Protein AF-A0A1L8SYC6-F1 (afdb_monomer_lite)

Secondary structure (DSSP, 8-state):
----S--HHHHHHS-HHHHHHHHHHHHHHH--HHHHHHHHHHHHHHHHTT-GGGTTTTHHHHHHHHHTS---HHHHHHGGGGGGGS-HHHHHHHHHHH-HHHHHHHHHHHHHHHHHHHHHHTTS---

Structure (mmCIF, N/CA/C/O backbone):
data_AF-A0A1L8SYC6-F1
#
_entry.id   AF-A0A1L8SYC6-F1
#
loop_
_atom_site.group_PDB
_atom_site.id
_atom_site.type_symbol
_atom_site.label_atom_id
_atom_site.label_alt_id
_atom_site.label_comp_id
_atom_site.label_asym_id
_atom_site.label_entity_id
_atom_site.label_seq_id
_atom_site.pdbx_PDB_ins_code
_atom_site.Cartn_x
_atom_site.Cartn_y
_atom_site.Cartn_z
_atom_site.occupancy
_atom_site.B_iso_or_equiv
_atom_site.auth_seq_id
_atom_site.auth_comp_id
_atom_site.auth_asym_id
_atom_site.auth_atom_id
_atom_site.pdbx_PDB_model_num
ATOM 1 N N . MET A 1 1 ? 26.605 -1.243 2.935 1.00 39.47 1 MET A N 1
ATOM 2 C CA . MET A 1 1 ? 25.380 -0.535 2.496 1.00 39.47 1 MET A CA 1
ATOM 3 C C . MET A 1 1 ? 24.389 -1.558 1.956 1.00 39.47 1 MET A C 1
ATOM 5 O O . MET A 1 1 ? 24.794 -2.355 1.119 1.00 39.47 1 MET A O 1
ATOM 9 N N . LYS A 1 2 ? 23.130 -1.595 2.425 1.00 52.25 2 LYS A N 1
ATOM 10 C CA . LYS A 1 2 ? 22.100 -2.431 1.779 1.00 52.25 2 LYS A CA 1
ATOM 11 C C . LYS A 1 2 ? 21.876 -1.876 0.370 1.00 52.25 2 LYS A C 1
ATOM 13 O O . LYS A 1 2 ? 21.500 -0.716 0.231 1.00 52.25 2 LYS A O 1
ATOM 18 N N . LYS A 1 3 ? 22.183 -2.669 -0.657 1.00 61.41 3 LYS A N 1
ATOM 19 C CA . LYS A 1 3 ? 22.023 -2.275 -2.061 1.00 61.41 3 LYS A CA 1
ATOM 20 C C . LYS A 1 3 ? 20.535 -2.014 -2.298 1.00 61.41 3 LYS A C 1
ATOM 22 O O . LYS A 1 3 ? 19.736 -2.936 -2.153 1.00 61.41 3 LYS A O 1
ATOM 27 N N . GLN A 1 4 ? 20.157 -0.765 -2.576 1.00 67.31 4 GLN A N 1
ATOM 28 C CA . GLN A 1 4 ? 18.764 -0.470 -2.895 1.00 67.31 4 GLN A CA 1
ATOM 29 C C . GLN A 1 4 ? 18.397 -1.181 -4.208 1.00 67.31 4 GLN A C 1
ATOM 31 O O . GLN A 1 4 ? 19.174 -1.109 -5.163 1.00 67.31 4 GLN A O 1
ATOM 36 N N . PRO A 1 5 ? 17.264 -1.901 -4.259 1.00 76.31 5 PRO A N 1
ATOM 37 C CA . PRO A 1 5 ? 16.897 -2.742 -5.401 1.00 76.31 5 PRO A CA 1
ATOM 38 C C . PRO A 1 5 ? 16.582 -1.940 -6.672 1.00 76.31 5 PRO A C 1
ATOM 40 O O . PRO A 1 5 ? 16.662 -2.499 -7.765 1.00 76.31 5 PRO A O 1
ATOM 43 N N . PHE A 1 6 ? 16.271 -0.646 -6.544 1.00 85.69 6 PHE A N 1
ATOM 44 C CA . PHE A 1 6 ? 16.041 0.258 -7.667 1.00 85.69 6 PHE A CA 1
ATOM 45 C C . PHE A 1 6 ? 16.792 1.573 -7.491 1.00 85.69 6 PHE A C 1
ATOM 47 O O . PHE A 1 6 ? 16.872 2.112 -6.387 1.00 85.69 6 PHE A O 1
ATOM 54 N N . THR A 1 7 ? 17.281 2.127 -8.598 1.00 89.19 7 THR A N 1
ATOM 55 C CA . THR A 1 7 ? 17.667 3.541 -8.678 1.00 89.19 7 THR A CA 1
ATOM 56 C C . THR A 1 7 ? 16.455 4.409 -9.029 1.00 89.19 7 THR A C 1
ATOM 58 O O . THR A 1 7 ? 15.477 3.925 -9.601 1.00 89.19 7 THR A O 1
ATOM 61 N N . HIS A 1 8 ? 16.525 5.718 -8.759 1.00 85.75 8 HIS A N 1
ATOM 62 C CA . HIS A 1 8 ? 15.479 6.666 -9.171 1.00 85.75 8 HIS A CA 1
ATOM 63 C C . HIS A 1 8 ? 15.205 6.600 -10.684 1.00 85.75 8 HIS A C 1
ATOM 65 O O . HIS A 1 8 ? 14.055 6.533 -11.102 1.00 85.75 8 HIS A O 1
ATOM 71 N N . GLN A 1 9 ? 16.254 6.512 -11.509 1.00 85.62 9 GLN A N 1
ATOM 72 C CA . GLN A 1 9 ? 16.115 6.362 -12.962 1.00 85.62 9 GLN A CA 1
ATOM 73 C C . GLN A 1 9 ? 15.361 5.085 -13.347 1.00 85.62 9 GLN A C 1
ATOM 75 O O . GLN A 1 9 ? 14.550 5.103 -14.266 1.00 85.62 9 GLN A O 1
ATOM 80 N N . GLN A 1 10 ? 15.579 3.977 -12.634 1.00 89.44 10 GLN A N 1
ATOM 81 C CA . GLN A 1 10 ? 14.850 2.737 -12.893 1.00 89.44 10 GLN A CA 1
ATOM 82 C C . GLN A 1 10 ? 13.371 2.855 -12.514 1.00 89.44 10 GLN A C 1
ATOM 84 O O . GLN A 1 10 ? 12.526 2.359 -13.254 1.00 89.44 10 GLN A O 1
ATOM 89 N N . LEU A 1 11 ? 13.049 3.537 -11.411 1.00 88.94 11 LEU A N 1
ATOM 90 C CA . LEU A 1 11 ? 11.661 3.736 -10.978 1.00 88.94 11 LEU A CA 1
ATOM 91 C C . LEU A 1 11 ? 10.847 4.592 -11.956 1.00 88.94 11 LEU A C 1
ATOM 93 O O . LEU A 1 11 ? 9.658 4.333 -12.116 1.00 88.94 11 LEU A O 1
ATOM 97 N N . PHE A 1 12 ? 11.470 5.564 -12.629 1.00 87.38 12 PHE A N 1
ATOM 98 C CA . PHE A 1 12 ? 10.800 6.459 -13.586 1.00 87.38 12 PHE A CA 1
ATOM 99 C C . PHE A 1 12 ? 10.976 6.069 -15.061 1.00 87.38 12 PHE A C 1
ATOM 101 O O . PHE A 1 12 ? 10.189 6.496 -15.895 1.00 87.38 12 PHE A O 1
ATOM 108 N N . GLY A 1 13 ? 11.970 5.244 -15.394 1.00 84.62 13 GLY A N 1
ATOM 109 C CA . GLY A 1 13 ? 12.269 4.871 -16.781 1.00 84.62 13 GLY A CA 1
ATOM 110 C C . GLY A 1 13 ? 11.787 3.483 -17.200 1.00 84.62 13 GLY A C 1
ATOM 111 O O . GLY A 1 13 ? 11.595 3.232 -18.386 1.00 84.62 13 GLY A O 1
ATOM 112 N N . LEU A 1 14 ? 11.598 2.547 -16.263 1.00 92.25 14 LEU A N 1
ATOM 113 C CA . LEU A 1 14 ? 11.162 1.193 -16.613 1.00 92.25 14 LEU A CA 1
ATOM 114 C C . LEU A 1 14 ? 9.654 1.135 -16.902 1.00 92.25 14 LEU A C 1
ATOM 116 O O . LEU A 1 14 ? 8.864 1.887 -16.327 1.00 92.25 14 LEU A O 1
ATOM 120 N N . LYS A 1 15 ? 9.277 0.188 -17.772 1.00 89.31 15 LYS A N 1
ATOM 121 C CA . LYS A 1 15 ? 7.882 -0.149 -18.100 1.00 89.31 15 LYS A CA 1
ATOM 122 C C . LYS A 1 15 ? 7.163 -0.782 -16.906 1.00 89.31 15 LYS A C 1
ATOM 124 O O . LYS A 1 15 ? 7.800 -1.503 -16.127 1.00 89.31 15 LYS A O 1
ATOM 129 N N . LYS A 1 16 ? 5.836 -0.603 -16.835 1.00 89.31 16 LYS A N 1
ATOM 130 C CA . LYS A 1 16 ? 4.956 -1.150 -15.786 1.00 89.31 16 LYS A CA 1
ATOM 131 C C . LYS A 1 16 ? 5.226 -2.625 -15.499 1.00 89.31 16 LYS A C 1
ATOM 133 O O . LYS A 1 16 ? 5.668 -2.947 -14.402 1.00 89.31 16 LYS A O 1
ATOM 138 N N . ALA A 1 17 ? 5.088 -3.500 -16.497 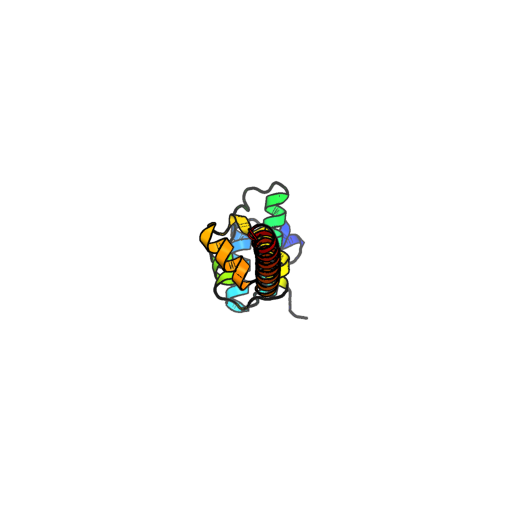1.00 88.69 17 ALA A N 1
ATOM 139 C CA . ALA A 1 17 ? 5.242 -4.950 -16.317 1.00 88.69 17 ALA A CA 1
ATOM 140 C C . ALA A 1 17 ? 6.593 -5.354 -15.688 1.00 88.69 17 ALA A C 1
ATOM 142 O O . ALA A 1 17 ? 6.677 -6.263 -14.859 1.00 88.69 17 ALA A O 1
ATOM 143 N N . THR A 1 18 ? 7.671 -4.649 -16.045 1.00 92.12 18 THR A N 1
ATOM 144 C CA . THR A 1 18 ? 9.006 -4.892 -15.485 1.00 92.12 18 THR A CA 1
ATOM 145 C C . THR A 1 18 ? 9.100 -4.427 -14.034 1.00 92.12 18 THR A C 1
ATOM 147 O O . THR A 1 18 ? 9.697 -5.123 -13.209 1.00 92.12 18 THR A O 1
ATOM 150 N N . LEU A 1 19 ? 8.531 -3.261 -13.716 1.00 93.69 19 LEU A N 1
ATOM 151 C CA . LEU A 1 19 ? 8.499 -2.727 -12.355 1.00 93.69 19 LEU A CA 1
ATOM 152 C C . LEU A 1 19 ? 7.665 -3.614 -11.438 1.00 93.69 19 LEU A C 1
ATOM 154 O O . LEU A 1 19 ? 8.156 -3.997 -10.379 1.00 93.69 19 LEU A O 1
ATOM 158 N N . GLU A 1 20 ? 6.473 -4.025 -11.873 1.00 93.00 20 GLU A N 1
ATOM 159 C CA . GLU A 1 20 ? 5.593 -4.904 -11.102 1.00 93.00 20 GLU A CA 1
ATOM 160 C C . GLU A 1 20 ? 6.296 -6.212 -10.727 1.00 93.00 20 GLU A C 1
ATOM 162 O O . GLU A 1 20 ? 6.415 -6.548 -9.547 1.00 93.00 20 GLU A O 1
ATOM 167 N N . LYS A 1 21 ? 6.876 -6.899 -11.721 1.00 94.25 21 LYS A N 1
ATOM 168 C CA . LYS A 1 21 ? 7.604 -8.156 -11.508 1.00 94.25 21 LYS A CA 1
ATOM 169 C C . LYS A 1 21 ? 8.778 -7.995 -10.540 1.00 94.25 21 LYS A C 1
ATOM 171 O O . LYS A 1 21 ? 9.000 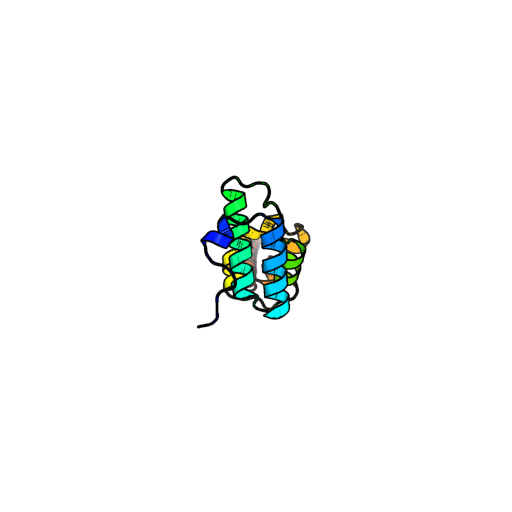-8.850 -9.681 1.00 94.25 21 LYS A O 1
ATOM 176 N N . ARG A 1 22 ? 9.562 -6.922 -10.681 1.00 94.38 22 ARG A N 1
ATOM 177 C CA . ARG A 1 22 ? 10.765 -6.709 -9.861 1.00 94.38 22 ARG A CA 1
ATOM 178 C C . ARG A 1 22 ? 10.428 -6.280 -8.435 1.00 94.38 22 ARG A C 1
ATOM 180 O O . ARG A 1 22 ? 11.072 -6.768 -7.512 1.00 94.38 22 ARG A O 1
ATOM 187 N N . ILE A 1 23 ? 9.437 -5.405 -8.249 1.00 94.25 23 ILE A N 1
ATOM 188 C CA . ILE A 1 23 ? 8.996 -4.957 -6.920 1.00 94.25 23 ILE A CA 1
ATOM 189 C C . ILE A 1 23 ? 8.401 -6.142 -6.155 1.00 94.25 23 ILE A C 1
ATOM 191 O O . ILE A 1 23 ? 8.770 -6.362 -5.002 1.00 94.25 23 ILE A O 1
ATOM 195 N N . LEU A 1 24 ? 7.561 -6.952 -6.810 1.00 94.56 24 LEU A N 1
ATOM 196 C CA . LEU A 1 24 ? 6.989 -8.155 -6.208 1.00 94.56 24 LEU A CA 1
ATOM 197 C C . LEU A 1 24 ? 8.076 -9.160 -5.800 1.00 94.56 24 LEU A C 1
ATOM 199 O O . LEU A 1 24 ? 8.079 -9.646 -4.672 1.00 94.56 24 LEU A O 1
ATOM 203 N N . SER A 1 25 ? 9.040 -9.427 -6.686 1.00 94.44 25 SER A N 1
ATOM 204 C CA . SER A 1 25 ? 10.172 -10.315 -6.387 1.00 94.44 25 SER A CA 1
ATOM 205 C C . SER A 1 25 ? 11.003 -9.813 -5.201 1.00 94.44 25 SER A C 1
ATOM 207 O O . SER A 1 25 ? 11.292 -10.570 -4.274 1.00 94.44 25 SER A O 1
ATOM 209 N N . TYR A 1 26 ? 11.324 -8.516 -5.176 1.00 93.62 26 TYR A N 1
ATOM 210 C CA . TYR A 1 26 ? 12.036 -7.902 -4.056 1.00 93.62 26 TYR A CA 1
ATOM 211 C C . TYR A 1 26 ? 11.283 -8.076 -2.732 1.00 93.62 26 TYR A C 1
ATOM 213 O O . TYR A 1 26 ? 11.893 -8.446 -1.726 1.00 93.62 26 TYR A O 1
ATOM 221 N N . TYR A 1 27 ? 9.972 -7.831 -2.720 1.00 94.00 27 TYR A N 1
ATOM 222 C CA . TYR A 1 27 ? 9.167 -7.975 -1.512 1.00 94.00 27 TYR A CA 1
ATOM 223 C C . TYR A 1 27 ? 9.120 -9.424 -1.027 1.00 94.00 27 TYR A C 1
ATOM 225 O O . TYR A 1 27 ? 9.337 -9.669 0.157 1.00 94.00 27 TYR A O 1
ATOM 233 N N . ASN A 1 28 ? 8.913 -10.381 -1.933 1.00 92.81 28 ASN A N 1
ATOM 234 C CA . ASN A 1 28 ? 8.859 -11.801 -1.586 1.00 92.81 28 ASN A CA 1
ATOM 235 C C . ASN A 1 28 ? 10.172 -12.298 -0.967 1.00 92.81 28 ASN A C 1
ATOM 237 O O . ASN A 1 28 ? 10.151 -13.126 -0.063 1.00 92.81 28 ASN A O 1
ATOM 241 N N . LEU A 1 29 ? 11.310 -11.772 -1.427 1.00 91.81 29 LEU A N 1
ATOM 242 C CA . LEU A 1 29 ? 12.627 -12.141 -0.905 1.00 91.81 29 LEU A CA 1
ATOM 243 C C . LEU A 1 29 ? 12.972 -11.433 0.410 1.00 91.81 29 LEU A C 1
ATOM 245 O O . LEU A 1 29 ? 13.594 -12.024 1.287 1.00 91.81 29 LEU A O 1
ATOM 249 N N . SER A 1 30 ? 12.627 -10.152 0.535 1.00 91.62 30 SER A N 1
ATOM 250 C CA . SER A 1 30 ? 13.081 -9.316 1.655 1.00 91.62 30 SER A CA 1
ATOM 251 C C . SER A 1 30 ? 12.079 -9.210 2.802 1.00 91.62 30 SER A C 1
ATOM 253 O O . SER A 1 30 ? 12.468 -8.921 3.933 1.00 91.62 30 SER A O 1
ATOM 255 N N . GLY A 1 31 ? 10.785 -9.361 2.517 1.00 90.19 31 GLY A N 1
ATOM 256 C CA . GLY A 1 31 ? 9.699 -9.027 3.432 1.00 90.19 31 GLY A CA 1
ATOM 257 C C . GLY A 1 31 ? 9.619 -7.538 3.797 1.00 90.19 31 GLY A C 1
ATOM 258 O O . GLY A 1 31 ? 8.860 -7.191 4.709 1.00 90.19 31 GLY A O 1
ATOM 259 N N . ASP A 1 32 ? 10.375 -6.659 3.128 1.00 91.50 32 ASP A N 1
ATOM 260 C CA . ASP A 1 32 ? 10.502 -5.241 3.473 1.00 91.50 32 ASP A CA 1
ATOM 261 C C . ASP A 1 32 ? 9.276 -4.442 3.012 1.00 91.50 32 ASP A C 1
ATOM 263 O O . ASP A 1 32 ? 9.198 -3.923 1.895 1.00 91.50 32 ASP A O 1
ATOM 267 N N . SER A 1 33 ? 8.283 -4.346 3.895 1.00 90.75 33 SER A N 1
ATOM 268 C CA . SER A 1 33 ? 7.068 -3.570 3.646 1.00 90.75 33 SER A CA 1
ATOM 269 C C . SER A 1 33 ? 7.331 -2.075 3.482 1.00 90.75 33 SER A C 1
ATOM 271 O O . SER A 1 33 ? 6.591 -1.416 2.760 1.00 90.75 33 SER A O 1
ATOM 273 N N . GLU A 1 34 ? 8.326 -1.511 4.166 1.00 90.25 34 GLU A N 1
ATOM 274 C CA . GLU A 1 34 ? 8.512 -0.060 4.202 1.00 90.25 34 GLU A CA 1
ATOM 275 C C . GLU A 1 34 ? 9.047 0.458 2.871 1.00 90.25 34 GLU A C 1
ATOM 277 O O . GLU A 1 34 ? 8.450 1.358 2.275 1.00 90.25 34 GLU A O 1
ATOM 282 N N . THR A 1 35 ? 10.115 -0.159 2.372 1.00 91.06 35 THR A N 1
ATOM 283 C CA . THR A 1 35 ? 10.683 0.183 1.069 1.00 91.06 35 THR A CA 1
ATOM 284 C C . THR A 1 35 ? 9.717 -0.160 -0.068 1.00 91.06 35 THR A C 1
ATOM 286 O O . THR A 1 35 ? 9.555 0.627 -0.998 1.00 91.06 35 THR A O 1
ATOM 289 N N . THR A 1 36 ? 8.981 -1.269 0.040 1.00 93.69 36 THR A N 1
ATOM 290 C CA . THR A 1 36 ? 7.979 -1.653 -0.968 1.00 93.69 36 THR A CA 1
ATOM 291 C C . THR A 1 36 ? 6.857 -0.616 -1.096 1.00 93.69 36 THR A C 1
ATOM 293 O O . THR A 1 36 ? 6.503 -0.236 -2.211 1.00 93.69 36 THR A O 1
ATOM 296 N N . ILE A 1 37 ? 6.337 -0.083 0.018 1.00 92.62 37 ILE A N 1
ATOM 297 C CA . ILE A 1 37 ? 5.314 0.981 -0.012 1.00 92.62 37 ILE A CA 1
ATOM 298 C C . ILE A 1 37 ? 5.847 2.250 -0.684 1.00 92.62 37 ILE A C 1
ATOM 300 O O . ILE A 1 37 ? 5.108 2.910 -1.413 1.00 92.62 37 ILE A O 1
ATOM 304 N N . GLN A 1 38 ? 7.115 2.599 -0.457 1.00 92.50 38 GLN A N 1
ATOM 305 C CA . GLN A 1 38 ? 7.723 3.764 -1.102 1.00 92.50 38 GLN A CA 1
ATOM 306 C C . GLN A 1 38 ? 7.772 3.594 -2.625 1.00 92.50 38 GLN A C 1
ATOM 308 O O . GLN A 1 38 ? 7.428 4.532 -3.339 1.00 92.50 38 GLN A O 1
ATOM 313 N N . TYR A 1 39 ? 8.100 2.399 -3.127 1.00 93.50 39 TYR A N 1
ATOM 314 C CA . TYR A 1 39 ? 8.058 2.123 -4.567 1.00 93.50 39 TYR A CA 1
ATOM 315 C C . TYR A 1 39 ? 6.646 2.192 -5.139 1.00 93.50 39 TYR A C 1
ATOM 317 O O . TYR A 1 39 ? 6.449 2.819 -6.176 1.00 93.50 39 TYR A O 1
ATOM 325 N N . LEU A 1 40 ? 5.655 1.627 -4.445 1.00 92.94 40 LEU A N 1
ATOM 326 C CA . LEU A 1 40 ? 4.250 1.718 -4.858 1.00 92.94 40 LEU A CA 1
ATOM 327 C C . LEU A 1 40 ? 3.773 3.176 -4.932 1.00 92.94 40 LEU A C 1
ATOM 329 O O . LEU A 1 40 ? 3.127 3.566 -5.900 1.00 92.94 40 LEU A O 1
ATOM 333 N N . MET A 1 41 ? 4.157 4.003 -3.956 1.00 91.56 41 MET A N 1
ATOM 334 C CA . MET A 1 41 ? 3.887 5.443 -3.976 1.00 91.56 41 MET A CA 1
ATOM 335 C C . MET A 1 41 ? 4.526 6.131 -5.186 1.00 91.56 41 MET A C 1
ATOM 337 O O . MET A 1 41 ? 3.895 6.972 -5.816 1.00 91.56 41 MET A O 1
ATOM 341 N N . THR A 1 42 ? 5.760 5.771 -5.548 1.00 91.88 42 THR A N 1
ATOM 342 C CA . THR A 1 42 ? 6.406 6.315 -6.751 1.00 91.88 42 THR A CA 1
ATOM 343 C C . THR A 1 42 ? 5.618 5.988 -8.017 1.00 91.88 42 THR A C 1
ATOM 345 O O . THR A 1 42 ? 5.458 6.865 -8.863 1.00 91.88 42 THR A O 1
ATOM 348 N N . LEU A 1 43 ? 5.082 4.770 -8.144 1.00 90.69 43 LEU A N 1
ATOM 349 C CA . LEU A 1 43 ? 4.249 4.413 -9.296 1.00 90.69 43 LEU A CA 1
ATOM 350 C C . LEU A 1 43 ? 2.937 5.210 -9.331 1.00 90.69 43 LEU A C 1
ATOM 352 O O . LEU A 1 43 ? 2.516 5.636 -10.401 1.00 90.69 43 LEU A O 1
ATOM 356 N N . LEU A 1 44 ? 2.329 5.482 -8.172 1.00 85.56 44 LEU A N 1
ATOM 357 C CA . LEU A 1 44 ? 1.143 6.341 -8.099 1.00 85.56 44 LEU A CA 1
ATOM 358 C C . LEU A 1 44 ? 1.430 7.781 -8.507 1.00 85.56 44 LEU A C 1
ATOM 360 O O . LEU A 1 44 ? 0.643 8.381 -9.231 1.00 85.56 44 LEU A O 1
ATOM 364 N N . ILE A 1 45 ? 2.568 8.325 -8.076 1.00 87.81 45 ILE A N 1
ATOM 365 C CA . ILE A 1 45 ? 3.008 9.654 -8.504 1.00 87.81 45 ILE A CA 1
ATOM 366 C C . ILE A 1 45 ? 3.194 9.674 -10.026 1.00 87.81 45 ILE A C 1
ATOM 368 O O . ILE A 1 45 ? 2.786 10.635 -10.665 1.00 87.81 45 ILE A O 1
ATOM 372 N N . ARG A 1 46 ? 3.735 8.605 -10.628 1.00 86.25 46 ARG A N 1
ATOM 373 C CA . ARG A 1 46 ? 3.828 8.490 -12.093 1.00 86.25 46 ARG A CA 1
ATOM 374 C C . ARG A 1 46 ? 2.455 8.504 -12.766 1.00 86.25 46 ARG A C 1
ATOM 376 O O . ARG A 1 46 ? 2.281 9.292 -13.688 1.00 86.25 46 ARG A O 1
ATOM 383 N N . LYS A 1 47 ? 1.479 7.733 -12.262 1.00 83.44 47 LYS A N 1
ATOM 384 C CA . LYS A 1 47 ? 0.079 7.797 -12.735 1.00 83.44 47 LYS A CA 1
ATOM 385 C C . LYS A 1 47 ? -0.432 9.240 -12.709 1.00 83.44 47 LYS A C 1
ATOM 387 O O . LYS A 1 47 ? -0.885 9.761 -13.718 1.00 83.44 47 LYS A O 1
ATOM 392 N N . GLN A 1 48 ? -0.293 9.916 -11.568 1.00 78.75 48 GLN A N 1
ATOM 393 C CA . GLN A 1 48 ? -0.766 11.294 -11.382 1.00 78.75 48 GLN A CA 1
ATOM 394 C C . GLN A 1 48 ? -0.071 12.323 -12.288 1.00 78.75 48 GLN A C 1
ATOM 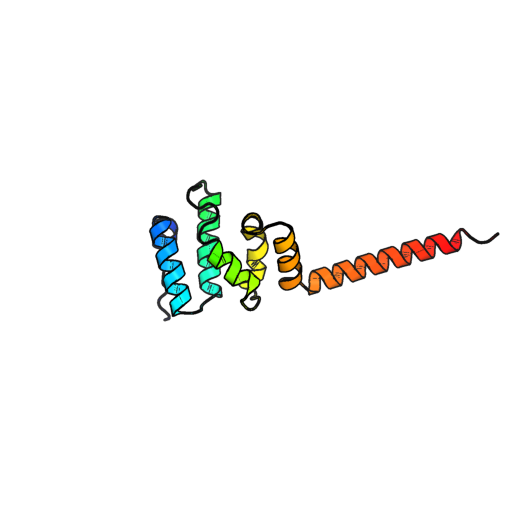396 O O . GLN A 1 48 ? -0.629 13.391 -12.522 1.00 78.75 48 GLN A O 1
ATOM 401 N N . LEU A 1 49 ? 1.121 12.016 -12.806 1.00 82.62 49 LEU A N 1
ATOM 402 C CA . LEU A 1 49 ? 1.847 12.847 -13.770 1.00 82.62 49 LEU A CA 1
ATOM 403 C C . LEU A 1 49 ? 1.418 12.605 -15.234 1.00 82.62 49 LEU A C 1
ATOM 405 O O . LEU A 1 49 ? 2.048 13.153 -16.135 1.00 82.62 49 LEU A O 1
ATOM 409 N N . GLY A 1 50 ? 0.350 11.833 -15.473 1.00 72.81 50 GLY A N 1
ATOM 410 C CA . GLY A 1 50 ? -0.223 11.583 -16.803 1.00 72.81 50 GLY A CA 1
ATOM 411 C C . GLY A 1 50 ? 0.143 10.227 -17.413 1.00 72.81 50 GLY A C 1
ATOM 412 O O . GLY A 1 50 ? -0.039 10.028 -18.610 1.00 72.81 50 GLY A O 1
ATOM 413 N N . ASP A 1 51 ? 0.678 9.302 -16.612 1.00 67.31 51 ASP A N 1
ATOM 414 C CA . ASP A 1 51 ? 1.043 7.944 -17.034 1.00 67.31 51 ASP A CA 1
ATOM 415 C C . ASP A 1 51 ? -0.085 6.963 -16.648 1.00 67.31 51 ASP A C 1
ATOM 417 O O . ASP A 1 51 ? 0.065 6.133 -15.746 1.00 67.31 51 ASP A O 1
ATOM 421 N N . ASP A 1 52 ? -1.256 7.099 -17.285 1.00 70.94 52 ASP A N 1
ATOM 422 C CA . ASP A 1 52 ? -2.483 6.339 -16.959 1.00 70.94 52 ASP A CA 1
ATOM 423 C C . ASP A 1 52 ? -2.296 4.811 -17.042 1.00 70.94 52 ASP A C 1
ATOM 425 O O . ASP A 1 52 ? -3.020 4.052 -16.394 1.00 70.94 52 ASP A O 1
ATOM 429 N N . GLU A 1 53 ? -1.259 4.339 -17.750 1.00 75.69 53 GLU A N 1
ATOM 430 C CA . GLU A 1 53 ? -0.843 2.930 -17.762 1.00 75.69 53 GLU A CA 1
ATOM 431 C C . GLU A 1 53 ? -0.615 2.392 -16.334 1.00 75.69 53 GLU A 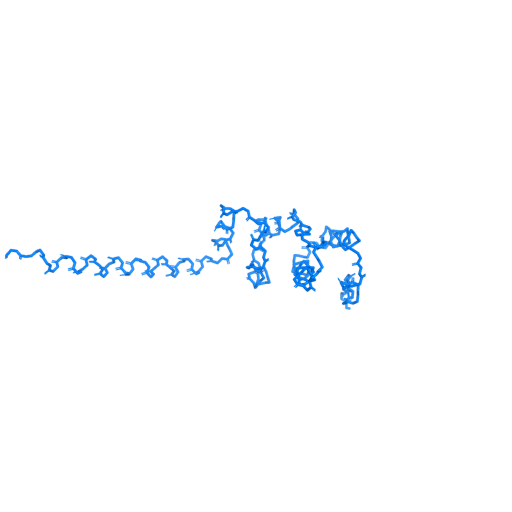C 1
ATOM 433 O O . GLU A 1 53 ? -0.819 1.204 -16.071 1.00 75.69 53 GLU A O 1
ATOM 438 N N . PHE A 1 54 ? -0.257 3.253 -15.377 1.00 72.00 54 PHE A N 1
ATOM 439 C CA . PHE A 1 54 ? 0.035 2.910 -13.984 1.00 72.00 54 PHE A CA 1
ATOM 440 C C . PHE A 1 54 ? -1.187 2.949 -13.060 1.00 72.00 54 PHE A C 1
ATOM 442 O O . PHE A 1 54 ? -1.046 2.902 -11.837 1.00 72.00 54 PHE A O 1
ATOM 449 N N . GLU A 1 55 ? -2.400 2.980 -13.604 1.00 78.06 55 GLU A N 1
ATOM 450 C CA . GLU A 1 55 ? -3.600 2.807 -12.796 1.00 78.06 55 GLU A CA 1
ATOM 451 C C . GLU A 1 55 ? -3.632 1.439 -12.090 1.00 78.06 55 GLU A C 1
ATOM 453 O O . GLU A 1 55 ? -3.360 0.394 -12.691 1.00 78.06 55 GLU A O 1
ATOM 458 N N . LEU A 1 56 ? -3.934 1.474 -10.784 1.00 81.44 56 LEU A N 1
ATOM 459 C CA . LEU A 1 56 ? -4.140 0.315 -9.904 1.00 81.44 56 LEU A CA 1
ATOM 460 C C . LEU A 1 56 ? -3.033 -0.758 -9.963 1.00 81.44 56 LEU A C 1
ATOM 462 O O . LEU A 1 56 ? -3.268 -1.935 -9.684 1.00 81.44 56 LEU A O 1
ATOM 466 N N . VAL A 1 57 ? -1.801 -0.347 -10.272 1.00 85.62 57 VAL A N 1
ATOM 467 C CA . VAL A 1 57 ? -0.609 -1.211 -10.274 1.00 85.62 57 VAL A CA 1
ATOM 468 C C . VAL A 1 57 ? -0.450 -1.964 -8.961 1.00 85.62 57 VAL A C 1
ATOM 470 O O . VAL A 1 57 ? -0.587 -1.380 -7.882 1.00 85.62 57 VAL A O 1
ATOM 473 N N . LEU A 1 58 ? -0.102 -3.250 -9.070 1.00 88.12 58 LEU A N 1
ATOM 474 C CA . LEU A 1 58 ? 0.155 -4.139 -7.929 1.00 88.12 58 LEU A CA 1
ATOM 475 C C . LEU A 1 58 ? -0.985 -4.174 -6.891 1.00 88.12 58 LEU A C 1
ATOM 477 O O . LEU A 1 58 ? -0.730 -4.224 -5.684 1.00 88.12 58 LEU A O 1
ATOM 481 N N . SER A 1 59 ? -2.241 -4.167 -7.350 1.00 91.50 59 SER A N 1
ATOM 482 C CA . SER A 1 59 ? -3.421 -4.107 -6.477 1.00 91.50 59 SER A CA 1
ATOM 483 C C . SER A 1 59 ? -3.424 -5.168 -5.370 1.00 91.50 59 SER A C 1
ATOM 485 O O . SER A 1 59 ? -3.589 -4.825 -4.199 1.00 91.50 59 SER A O 1
ATOM 487 N N . ASP A 1 60 ? -3.150 -6.436 -5.683 1.00 91.00 60 ASP A N 1
ATOM 488 C CA . ASP A 1 60 ? -3.153 -7.514 -4.680 1.00 91.00 60 ASP A CA 1
ATOM 489 C C . ASP A 1 60 ? -2.097 -7.304 -3.586 1.00 91.00 60 ASP A C 1
ATOM 491 O O . ASP A 1 60 ? -2.347 -7.537 -2.400 1.00 91.00 60 ASP A O 1
ATOM 495 N N . LEU A 1 61 ? -0.924 -6.787 -3.963 1.00 91.44 61 LEU A N 1
ATOM 496 C CA . LEU A 1 61 ? 0.146 -6.476 -3.019 1.00 91.44 61 LEU A CA 1
ATOM 497 C C . LEU A 1 61 ? -0.241 -5.302 -2.114 1.00 91.44 61 LEU A C 1
ATOM 499 O O . LEU A 1 61 ? 0.009 -5.351 -0.908 1.00 91.44 61 LEU A O 1
ATOM 503 N N . VAL A 1 62 ? -0.884 -4.268 -2.666 1.00 93.44 62 VAL A N 1
ATOM 504 C CA . VAL A 1 62 ? -1.460 -3.170 -1.875 1.00 93.44 62 VAL A CA 1
ATOM 505 C C . VAL A 1 62 ? -2.474 -3.728 -0.871 1.00 93.44 62 VAL A C 1
ATOM 507 O O . VAL A 1 62 ? -2.384 -3.425 0.320 1.00 93.44 62 VAL A O 1
ATOM 510 N N . HIS A 1 63 ? -3.375 -4.615 -1.293 1.00 92.88 63 HIS A N 1
ATOM 511 C CA . HIS A 1 63 ? -4.349 -5.230 -0.390 1.00 92.88 63 HIS A CA 1
ATOM 512 C C . HIS A 1 63 ? -3.684 -6.014 0.743 1.00 92.88 63 HIS A C 1
ATOM 514 O O . HIS A 1 63 ? -4.013 -5.799 1.914 1.00 92.88 63 HIS A O 1
ATOM 520 N N . HIS A 1 64 ? -2.705 -6.856 0.422 1.00 91.94 64 HIS A N 1
ATOM 521 C CA . HIS A 1 64 ? -1.960 -7.636 1.408 1.00 91.94 64 HIS A CA 1
ATOM 522 C C . HIS A 1 64 ? -1.217 -6.741 2.421 1.00 91.94 64 HIS A C 1
ATOM 524 O O . HIS A 1 64 ? -1.315 -6.938 3.637 1.00 91.94 64 HIS A O 1
ATOM 530 N N . LEU A 1 65 ? -0.524 -5.698 1.945 1.00 92.31 65 LEU A N 1
ATOM 531 C CA . LEU A 1 65 ? 0.243 -4.776 2.792 1.00 92.31 65 LEU A CA 1
ATOM 532 C C . LEU A 1 65 ? -0.636 -4.019 3.795 1.00 92.31 65 LEU A C 1
ATOM 534 O O . LEU A 1 65 ? -0.222 -3.820 4.938 1.00 92.31 65 LEU A O 1
ATOM 538 N N . PHE A 1 66 ? -1.837 -3.604 3.393 1.00 90.12 66 PHE A N 1
ATOM 539 C CA . PHE A 1 66 ? -2.738 -2.850 4.267 1.00 90.12 66 PHE A CA 1
ATOM 540 C C . PHE A 1 66 ? -3.596 -3.753 5.173 1.00 90.12 66 PHE A C 1
ATOM 542 O O . PHE A 1 66 ? -3.888 -3.360 6.310 1.00 90.12 66 PHE A O 1
ATOM 549 N N . LYS A 1 67 ? -3.969 -4.963 4.725 1.00 88.00 67 LYS A N 1
ATOM 550 C CA . LYS A 1 67 ? -4.786 -5.909 5.510 1.00 88.00 67 LYS A CA 1
ATOM 551 C C . LYS A 1 67 ? -3.982 -6.715 6.518 1.00 88.00 67 LYS A C 1
ATOM 553 O O . LYS A 1 67 ? -4.346 -6.772 7.692 1.00 88.00 67 LYS A O 1
ATOM 558 N N . GLU A 1 68 ? -2.915 -7.359 6.065 1.00 85.94 68 GLU A N 1
ATOM 559 C CA . GLU A 1 68 ? -2.297 -8.460 6.807 1.00 85.94 68 GLU A CA 1
ATOM 560 C C . GLU A 1 68 ? -1.079 -8.000 7.601 1.00 85.94 68 GLU A C 1
ATOM 562 O O . GLU A 1 68 ? -0.852 -8.438 8.730 1.00 85.94 68 GLU A O 1
ATOM 567 N N . ARG A 1 69 ? -0.317 -7.042 7.068 1.00 89.00 69 ARG A N 1
ATOM 568 C CA . ARG A 1 69 ? 0.911 -6.575 7.716 1.00 89.00 69 ARG A CA 1
ATOM 569 C C . ARG A 1 69 ? 0.630 -5.601 8.866 1.00 89.00 69 ARG A C 1
ATOM 571 O O . ARG A 1 69 ? -0.440 -4.993 8.998 1.00 89.00 69 ARG A O 1
ATOM 578 N N . LYS A 1 70 ? 1.630 -5.460 9.745 1.00 88.06 70 LYS A N 1
ATOM 579 C CA . LYS A 1 70 ? 1.618 -4.495 10.853 1.00 88.06 70 LYS A CA 1
ATOM 580 C C . LYS A 1 70 ? 1.590 -3.073 10.298 1.00 88.06 70 LYS A C 1
ATOM 582 O O . LYS A 1 70 ? 2.386 -2.719 9.434 1.00 88.06 70 LYS A O 1
ATOM 587 N N . VAL A 1 71 ? 0.723 -2.237 10.860 1.00 87.31 71 VAL A N 1
ATOM 588 C CA . VAL A 1 71 ? 0.626 -0.825 10.485 1.00 87.31 71 VAL A CA 1
ATOM 589 C C . VAL A 1 71 ? 1.907 -0.083 10.885 1.00 87.31 71 VAL A C 1
ATOM 591 O O . VAL A 1 71 ? 2.190 0.089 12.072 1.00 87.31 71 VAL A O 1
ATOM 594 N N . THR A 1 72 ? 2.668 0.386 9.897 1.00 89.38 72 THR A N 1
ATOM 595 C CA . THR A 1 72 ? 3.889 1.187 10.088 1.00 89.38 72 THR A CA 1
ATOM 596 C C . THR A 1 72 ? 3.611 2.687 9.947 1.00 89.38 72 THR A C 1
ATOM 598 O O . THR A 1 72 ? 2.555 3.102 9.463 1.00 89.38 72 THR A O 1
ATOM 601 N N . LYS A 1 73 ? 4.565 3.537 10.362 1.00 87.56 73 LYS A N 1
ATOM 602 C CA . LYS A 1 73 ? 4.478 4.997 10.154 1.00 87.56 73 LYS A CA 1
ATOM 603 C C . LYS A 1 73 ? 4.355 5.342 8.665 1.00 87.56 73 LYS A C 1
ATOM 605 O O . LYS A 1 73 ? 3.541 6.187 8.305 1.00 87.56 73 LYS A O 1
ATOM 610 N N . THR A 1 74 ? 5.110 4.645 7.820 1.00 85.88 74 THR A N 1
ATOM 611 C CA . THR A 1 74 ? 5.125 4.827 6.363 1.00 85.88 74 THR A CA 1
ATOM 612 C C . THR A 1 74 ? 3.782 4.464 5.729 1.00 85.88 74 THR A C 1
ATOM 614 O O . THR A 1 74 ? 3.244 5.258 4.960 1.00 85.88 74 THR A O 1
ATOM 617 N N . LEU A 1 75 ? 3.158 3.356 6.148 1.00 88.12 75 LEU A N 1
ATOM 618 C CA . LEU A 1 75 ? 1.807 2.989 5.708 1.00 88.12 75 LEU A CA 1
ATOM 619 C C . LEU A 1 75 ? 0.770 4.067 6.082 1.00 88.12 75 LEU A C 1
ATOM 621 O O . LEU A 1 75 ? -0.036 4.465 5.249 1.00 88.12 75 LEU A O 1
ATOM 625 N N . LYS A 1 76 ? 0.826 4.606 7.312 1.00 88.69 76 LYS A N 1
ATOM 626 C CA . LYS A 1 76 ? -0.066 5.705 7.737 1.00 88.69 76 LYS A CA 1
ATOM 627 C C . LYS A 1 76 ? 0.159 6.981 6.930 1.00 88.69 76 LYS A C 1
ATOM 629 O O . LYS A 1 76 ? -0.809 7.628 6.546 1.00 88.69 76 LYS A O 1
ATOM 634 N N . LYS A 1 77 ? 1.420 7.351 6.685 1.00 87.38 77 LYS A N 1
ATOM 635 C CA . LYS A 1 77 ? 1.788 8.557 5.926 1.00 87.38 77 LYS A CA 1
ATOM 636 C C . LYS A 1 77 ? 1.178 8.543 4.524 1.00 87.38 77 LYS A C 1
ATOM 638 O O . LYS A 1 77 ? 0.707 9.571 4.054 1.00 87.38 77 LYS A O 1
ATOM 643 N N . PHE A 1 78 ? 1.176 7.376 3.891 1.00 87.12 78 PHE A N 1
ATOM 644 C CA . PHE A 1 78 ? 0.756 7.206 2.506 1.00 87.12 78 PHE A CA 1
ATOM 645 C C . PHE A 1 78 ? -0.670 6.683 2.327 1.00 87.12 78 PHE A C 1
ATOM 647 O O . PHE A 1 78 ? -1.137 6.582 1.199 1.00 87.12 78 PHE A O 1
ATOM 654 N N . PHE A 1 79 ? -1.374 6.395 3.420 1.00 88.75 79 PHE A N 1
ATOM 655 C CA . PHE A 1 79 ? -2.678 5.737 3.415 1.00 88.75 79 PHE A CA 1
ATOM 656 C C . PHE A 1 79 ? -3.663 6.325 2.398 1.00 88.75 79 PHE A C 1
ATOM 658 O O . PHE A 1 79 ? -4.155 5.601 1.542 1.00 88.75 79 PHE A O 1
ATOM 665 N N . PHE A 1 80 ? -3.902 7.639 2.451 1.00 88.06 80 PHE A N 1
ATOM 666 C CA . PHE A 1 80 ? -4.945 8.307 1.663 1.00 88.06 80 PHE A CA 1
ATOM 667 C C . PHE A 1 80 ? -4.732 8.256 0.143 1.00 88.06 80 PHE A C 1
ATOM 669 O O . PHE A 1 80 ? -5.705 8.362 -0.593 1.00 88.06 80 PHE A O 1
ATOM 676 N N . TYR A 1 81 ? -3.504 8.029 -0.329 1.00 88.56 81 TYR A N 1
ATOM 677 C CA . TYR A 1 81 ? -3.209 7.921 -1.762 1.00 88.56 81 TYR A CA 1
ATOM 678 C C . TYR A 1 81 ? -3.695 6.603 -2.378 1.00 88.56 81 TYR A C 1
ATOM 680 O O . TYR A 1 81 ? -3.853 6.517 -3.589 1.00 88.56 81 TYR A O 1
ATOM 688 N N . PHE A 1 82 ? -3.959 5.583 -1.556 1.00 90.88 82 PHE A N 1
ATOM 689 C CA . PHE A 1 82 ? -4.421 4.271 -2.013 1.00 90.88 82 PHE A CA 1
ATOM 690 C C . PHE A 1 82 ? -5.947 4.112 -1.933 1.00 90.88 82 PHE A C 1
ATOM 692 O O . PHE A 1 82 ? -6.439 2.993 -2.008 1.00 90.88 82 PHE A O 1
ATOM 699 N N . GLN A 1 83 ? -6.720 5.193 -1.773 1.00 90.12 83 GLN A N 1
ATOM 700 C CA . GLN A 1 83 ? -8.177 5.104 -1.601 1.00 90.12 83 GLN A CA 1
ATOM 701 C C . GLN A 1 83 ? -8.876 4.336 -2.730 1.00 90.12 83 GLN A C 1
ATOM 703 O O . GLN A 1 83 ? -9.753 3.521 -2.454 1.00 90.12 83 GLN A O 1
ATOM 708 N N . GLU A 1 84 ? -8.465 4.567 -3.975 1.00 90.25 84 GLU A N 1
ATOM 709 C CA . GLU A 1 84 ? -9.047 3.932 -5.166 1.00 90.25 84 GLU A CA 1
ATOM 710 C C . GLU A 1 84 ? -8.799 2.420 -5.233 1.00 90.25 84 GLU A C 1
ATOM 712 O O . GLU A 1 84 ? -9.532 1.714 -5.917 1.00 90.25 84 GLU A O 1
ATOM 717 N N . TYR A 1 85 ? -7.816 1.901 -4.490 1.00 92.31 85 TYR A N 1
ATOM 718 C CA . TYR A 1 85 ? -7.535 0.466 -4.452 1.00 92.31 85 TYR A CA 1
ATOM 719 C C . TYR A 1 85 ? -8.578 -0.314 -3.661 1.00 92.31 85 TYR A C 1
ATOM 721 O O . TYR A 1 85 ? -8.696 -1.517 -3.851 1.00 92.31 85 TYR A O 1
ATOM 729 N N . PHE A 1 86 ? -9.325 0.340 -2.769 1.00 92.94 86 PHE A N 1
ATOM 730 C CA . PHE A 1 86 ? -10.154 -0.350 -1.792 1.00 92.94 86 PHE A CA 1
ATOM 731 C C . PHE A 1 86 ? -11.644 -0.065 -1.993 1.00 92.94 86 PHE A C 1
ATOM 733 O O . PHE A 1 86 ? -1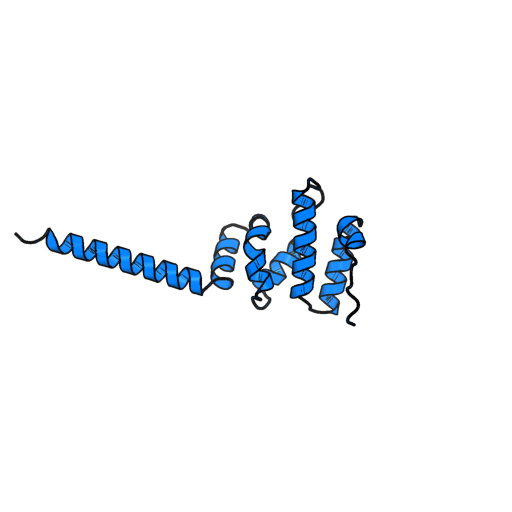2.054 1.097 -2.059 1.00 92.94 86 PHE A O 1
ATOM 740 N N . PRO A 1 87 ? -12.507 -1.096 -1.949 1.00 92.38 87 PRO A N 1
ATOM 741 C CA . PRO A 1 87 ? -13.950 -0.896 -1.871 1.00 92.38 87 PRO A CA 1
ATOM 742 C C . PRO A 1 87 ? -14.334 -0.067 -0.640 1.00 92.38 87 PRO A C 1
ATOM 744 O O . PRO A 1 87 ? -13.715 -0.1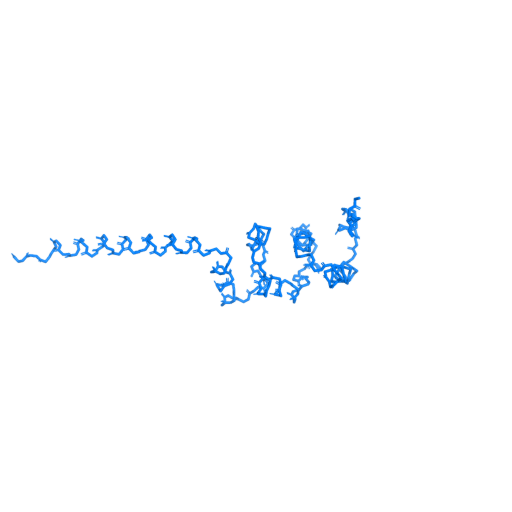80 0.420 1.00 92.38 87 PRO A O 1
ATOM 747 N N . SER A 1 88 ? -15.424 0.706 -0.705 1.00 88.25 88 SER A N 1
ATOM 748 C CA . SER A 1 88 ? -15.789 1.656 0.364 1.00 88.25 88 SER A CA 1
ATOM 749 C C . SER A 1 88 ? -15.950 1.017 1.752 1.00 88.25 88 SER A C 1
ATOM 751 O O . SER A 1 88 ? -15.655 1.648 2.769 1.00 88.25 88 SER A O 1
ATOM 753 N N . LYS A 1 89 ? -16.425 -0.235 1.820 1.00 89.06 89 LYS A N 1
ATOM 754 C CA . LYS A 1 89 ? -16.538 -0.992 3.080 1.00 89.06 89 LYS A CA 1
ATOM 755 C C . LYS A 1 89 ? -15.161 -1.325 3.655 1.00 89.06 89 LYS A C 1
ATOM 757 O O . LYS A 1 89 ? -14.938 -1.193 4.857 1.00 89.06 89 LYS A O 1
ATOM 762 N N . GLU A 1 90 ? -14.245 -1.722 2.787 1.00 90.56 90 GLU A N 1
ATOM 763 C CA . GLU A 1 90 ? -12.891 -2.116 3.142 1.00 90.56 90 GLU A CA 1
ATOM 764 C C . GLU A 1 90 ? -12.038 -0.908 3.539 1.00 90.56 90 GLU A C 1
ATOM 766 O O . GLU A 1 90 ? -11.367 -0.926 4.570 1.00 90.56 90 GLU A O 1
ATOM 771 N N . TRP A 1 91 ? -12.174 0.198 2.806 1.00 91.94 91 TRP A N 1
ATOM 772 C CA . TRP A 1 91 ? -11.538 1.472 3.125 1.00 91.94 91 TRP A CA 1
ATOM 773 C C . TRP A 1 91 ? -11.875 1.958 4.539 1.00 91.94 91 TRP A C 1
ATOM 775 O O . TRP A 1 91 ? -10.991 2.349 5.304 1.00 91.94 91 TRP A O 1
ATOM 785 N N . LYS A 1 92 ? -13.154 1.870 4.932 1.00 88.94 92 LYS A N 1
ATOM 786 C CA . LYS A 1 92 ? -13.603 2.213 6.292 1.00 88.94 92 LYS A CA 1
ATOM 787 C C . LYS A 1 92 ? -12.925 1.339 7.347 1.00 88.94 92 LYS A C 1
ATOM 789 O O . LYS A 1 92 ? -12.476 1.868 8.362 1.00 88.94 92 LYS A O 1
ATOM 794 N N . TYR A 1 93 ? -12.820 0.032 7.110 1.00 90.69 93 TYR A N 1
ATOM 795 C CA . TYR A 1 93 ? -12.117 -0.884 8.011 1.00 90.69 93 TYR A CA 1
ATOM 796 C C . TYR A 1 93 ? -10.633 -0.515 8.153 1.00 90.69 93 TYR A C 1
ATOM 798 O O . TYR A 1 93 ? -10.119 -0.395 9.267 1.00 90.69 93 TYR A O 1
ATOM 806 N N . LEU A 1 94 ? -9.952 -0.262 7.036 1.00 91.12 94 LEU A N 1
ATOM 807 C CA . LEU A 1 94 ? -8.533 0.082 7.043 1.00 91.12 94 LEU A CA 1
ATOM 808 C C . LEU A 1 94 ? -8.264 1.444 7.699 1.00 91.12 94 LEU A C 1
ATOM 810 O O . LEU A 1 94 ? -7.255 1.597 8.389 1.00 91.12 94 LEU A O 1
ATOM 814 N N . LEU A 1 95 ? -9.188 2.402 7.578 1.00 89.81 95 LEU A N 1
ATOM 815 C CA . LEU A 1 95 ? -9.123 3.686 8.279 1.00 89.81 95 LEU A CA 1
ATOM 816 C C . LEU A 1 95 ? -9.160 3.499 9.809 1.00 89.81 95 LEU A C 1
ATOM 818 O O . LEU A 1 95 ? -8.387 4.146 10.520 1.00 89.81 95 LEU A O 1
ATOM 822 N N . ILE A 1 96 ? -10.009 2.586 10.309 1.00 88.69 96 ILE A N 1
ATOM 823 C CA . ILE A 1 96 ? -10.073 2.203 11.735 1.00 88.69 96 ILE A CA 1
ATOM 824 C C . ILE A 1 96 ? -8.746 1.579 12.173 1.00 88.69 96 ILE A C 1
ATOM 826 O O . ILE A 1 96 ? -8.147 2.007 13.161 1.00 88.69 96 ILE A O 1
ATOM 830 N N . ARG A 1 97 ? -8.260 0.598 11.404 1.00 87.88 97 ARG A N 1
ATOM 831 C CA . ARG A 1 97 ? -7.021 -0.136 11.688 1.00 87.88 97 ARG A CA 1
ATOM 832 C C . ARG A 1 97 ? -5.795 0.783 11.712 1.00 87.88 97 ARG A C 1
ATOM 834 O O . ARG A 1 97 ? -4.954 0.670 12.602 1.00 87.88 97 ARG A O 1
ATOM 841 N N . CYS A 1 98 ? -5.683 1.701 10.753 1.00 86.50 98 CYS A N 1
ATOM 842 C CA . CYS A 1 98 ? -4.510 2.563 10.615 1.00 86.50 98 CYS A CA 1
ATOM 843 C C . CYS A 1 98 ? -4.517 3.749 11.593 1.00 86.50 98 CYS A C 1
ATOM 845 O O . CYS A 1 98 ? -3.451 4.176 12.057 1.00 86.50 98 CYS A O 1
ATOM 847 N N . PHE A 1 99 ? -5.697 4.267 11.953 1.00 87.38 99 PHE A N 1
ATOM 848 C CA . PHE A 1 99 ? -5.845 5.477 12.769 1.00 87.38 99 PHE A CA 1
ATOM 849 C C . PHE A 1 99 ? -6.813 5.314 13.958 1.00 87.38 99 PHE A C 1
ATOM 851 O O . PHE A 1 99 ? -7.745 6.114 14.105 1.00 87.38 99 PHE A O 1
ATOM 858 N N . PRO A 1 100 ? -6.563 4.365 14.881 1.00 80.31 100 PRO A N 1
ATOM 859 C CA . PRO A 1 100 ? -7.458 4.113 16.014 1.00 80.31 100 PRO A CA 1
ATOM 860 C C . PRO A 1 100 ? -7.623 5.341 16.929 1.00 80.31 100 PRO A C 1
ATOM 862 O O . PRO A 1 100 ? -8.727 5.647 17.377 1.00 80.31 100 PRO A O 1
ATOM 865 N N . ALA A 1 101 ? -6.553 6.118 17.139 1.00 73.19 101 ALA A N 1
ATOM 866 C CA . ALA A 1 101 ? -6.581 7.315 17.986 1.00 73.19 101 ALA A CA 1
ATOM 867 C C . ALA A 1 101 ? -7.442 8.459 17.413 1.00 73.19 101 ALA A C 1
ATOM 869 O O . ALA A 1 101 ? -8.116 9.157 18.168 1.00 73.19 101 ALA A O 1
ATOM 870 N N . ARG A 1 102 ? -7.475 8.639 16.080 1.00 67.69 102 ARG A N 1
ATOM 871 C CA . ARG A 1 102 ? -8.338 9.656 15.444 1.00 67.69 102 ARG A CA 1
ATOM 872 C C . ARG A 1 102 ? -9.811 9.326 15.645 1.00 67.69 102 ARG A C 1
ATOM 874 O O . ARG A 1 102 ? -10.611 10.224 15.884 1.00 67.69 102 ARG A O 1
ATOM 881 N N . GLN A 1 103 ? -10.168 8.050 15.585 1.00 64.56 103 GLN A N 1
ATOM 882 C CA . GLN A 1 103 ? -11.544 7.623 15.805 1.00 64.56 103 GLN A CA 1
ATOM 883 C C . GLN A 1 103 ? -11.942 7.666 17.271 1.00 64.56 103 GLN A C 1
ATOM 885 O O . GLN A 1 103 ? -13.065 8.052 17.574 1.00 64.56 103 GLN A O 1
ATOM 890 N N . TYR A 1 104 ? -11.025 7.338 18.181 1.00 60.09 104 TYR A N 1
ATOM 891 C CA . TYR A 1 104 ? -11.237 7.557 19.607 1.00 60.09 104 TYR A CA 1
ATOM 892 C C . TYR A 1 104 ? -11.526 9.037 19.902 1.00 60.09 104 TYR A C 1
ATOM 894 O O . TYR A 1 104 ? -12.545 9.352 20.512 1.00 60.09 104 TYR A O 1
ATOM 902 N N . ALA A 1 105 ? -10.718 9.953 19.356 1.00 60.69 105 ALA A N 1
ATOM 903 C CA . ALA A 1 105 ? -10.953 11.390 19.473 1.00 60.69 105 ALA A CA 1
ATOM 904 C C . ALA A 1 105 ? -12.305 11.819 18.865 1.00 60.69 105 ALA A C 1
ATOM 906 O O . ALA A 1 105 ? -13.068 12.535 19.507 1.00 60.69 105 ALA A O 1
ATOM 907 N N . GLN A 1 106 ? -12.664 11.336 17.669 1.00 69.50 106 GLN A N 1
ATOM 908 C CA . GLN A 1 106 ? -13.967 11.625 17.048 1.00 69.50 106 GLN A CA 1
ATOM 909 C C . GLN A 1 106 ? -15.155 11.083 17.859 1.00 69.50 106 GLN A C 1
ATOM 911 O O . GLN A 1 106 ? -16.180 11.758 17.966 1.00 69.50 106 GLN A O 1
ATOM 916 N N . ARG A 1 107 ? -15.031 9.884 18.444 1.00 66.12 107 ARG A N 1
ATOM 917 C CA . ARG A 1 107 ? -16.056 9.290 19.317 1.00 66.12 107 ARG A CA 1
ATOM 918 C C . ARG A 1 107 ? -16.232 10.101 20.594 1.00 66.12 107 ARG A C 1
ATOM 920 O O . ARG A 1 107 ? -17.372 10.369 20.962 1.00 66.12 107 ARG A O 1
ATOM 927 N N . LEU A 1 108 ? -15.137 10.535 21.219 1.00 59.44 108 LEU A N 1
ATOM 928 C CA . LEU A 1 108 ? -15.189 11.429 22.375 1.00 59.44 108 LEU A CA 1
ATOM 929 C C . LEU A 1 108 ? -15.872 12.749 22.009 1.00 59.44 108 LEU A C 1
ATOM 931 O O . LEU A 1 108 ? -16.836 13.126 22.664 1.00 59.44 108 LEU A O 1
ATOM 935 N N . ILE A 1 109 ? -15.456 13.408 20.923 1.00 71.31 109 ILE A N 1
ATOM 936 C CA . ILE A 1 109 ? -16.052 14.676 20.473 1.00 71.31 109 ILE A CA 1
ATOM 937 C C . ILE A 1 109 ? -17.560 14.524 20.206 1.00 71.31 109 ILE A C 1
ATOM 939 O O . ILE A 1 109 ? -18.342 15.372 20.635 1.00 71.31 109 ILE A O 1
ATOM 943 N N . LYS A 1 110 ? -17.996 13.439 19.545 1.00 75.62 110 LYS A N 1
ATOM 944 C CA . LYS A 1 110 ? -19.428 13.138 19.362 1.00 75.62 110 LYS A CA 1
ATOM 945 C C . LYS A 1 110 ? -20.150 12.922 20.695 1.00 75.62 110 LYS A C 1
ATOM 947 O O . LYS A 1 110 ? -21.217 13.491 20.892 1.00 75.62 110 LYS A O 1
ATOM 952 N N . ALA A 1 111 ? -19.575 12.149 21.616 1.00 72.31 111 ALA A N 1
ATOM 953 C CA . ALA A 1 111 ? -20.170 11.899 22.929 1.00 72.31 111 ALA A CA 1
ATOM 954 C C . ALA A 1 111 ? -20.306 13.187 23.763 1.00 72.31 111 ALA A C 1
ATOM 956 O O . ALA A 1 111 ? -21.336 13.399 24.399 1.00 72.31 111 ALA A O 1
ATOM 957 N N . PHE A 1 112 ? -19.313 14.080 23.710 1.00 70.00 112 PHE A N 1
ATOM 958 C CA . PHE A 1 112 ? -19.377 15.400 24.342 1.00 70.00 112 PHE A CA 1
ATOM 959 C C . PHE A 1 112 ? -20.459 16.292 23.723 1.00 70.00 112 PHE A C 1
ATOM 961 O O . PHE A 1 112 ? -21.220 16.916 24.460 1.00 70.00 112 PHE A O 1
ATOM 968 N N . LYS A 1 113 ? -20.576 16.327 22.387 1.00 74.12 113 LYS A N 1
ATOM 969 C CA . LYS A 1 113 ? -21.650 17.070 21.704 1.00 74.12 113 LYS A CA 1
ATOM 970 C C . LYS A 1 113 ? -23.040 16.553 22.084 1.00 74.12 113 LYS A C 1
ATOM 972 O O . LYS A 1 113 ? -23.905 17.360 22.407 1.00 74.12 113 LYS A O 1
ATOM 977 N N . ASN A 1 114 ? -23.229 15.234 22.122 1.00 70.56 114 ASN A N 1
ATOM 978 C CA . ASN A 1 114 ? -24.504 14.625 22.510 1.00 70.56 114 ASN A CA 1
ATOM 979 C C . ASN A 1 114 ? -24.851 14.894 23.985 1.00 70.56 114 ASN A C 1
ATOM 981 O O . ASN A 1 114 ? -26.004 15.159 24.299 1.00 70.56 114 ASN A O 1
ATOM 985 N N . ARG A 1 115 ? -23.864 14.898 24.894 1.00 63.47 115 ARG A N 1
ATOM 986 C CA . ARG A 1 115 ? -24.087 15.293 26.298 1.00 63.47 115 ARG A CA 1
ATOM 987 C C . ARG A 1 115 ? -24.510 16.756 26.433 1.00 63.47 115 ARG A C 1
ATOM 989 O O . ARG A 1 115 ? -25.429 17.034 27.192 1.00 63.47 115 ARG A O 1
ATOM 996 N N . LYS A 1 116 ? -23.887 17.670 25.680 1.00 64.25 116 LYS A N 1
ATOM 997 C CA . LYS A 1 116 ? -24.292 19.085 25.650 1.00 64.25 116 LYS A CA 1
ATOM 998 C C . LYS A 1 116 ? -25.715 19.266 25.111 1.00 64.25 116 LYS A C 1
ATOM 1000 O O . LYS A 1 116 ? -26.486 20.007 25.703 1.00 64.25 116 LYS A O 1
ATOM 1005 N N . ALA A 1 117 ? -26.074 18.553 24.042 1.00 62.69 117 ALA A N 1
ATOM 1006 C CA . ALA A 1 117 ? -27.427 18.585 23.483 1.00 62.69 117 ALA A CA 1
ATOM 1007 C C . ALA A 1 117 ? -28.483 18.072 24.482 1.00 62.69 117 ALA A C 1
ATOM 1009 O O . ALA A 1 117 ? -29.515 18.711 24.674 1.00 62.69 117 ALA A O 1
ATOM 1010 N N . ASN A 1 118 ? -28.191 16.979 25.196 1.00 58.44 118 ASN A N 1
ATOM 1011 C CA . ASN A 1 118 ? -29.106 16.432 26.202 1.00 58.44 118 ASN A CA 1
ATOM 1012 C C . ASN A 1 118 ? -29.256 17.346 27.432 1.00 58.44 118 ASN A C 1
ATOM 1014 O O . ASN A 1 118 ? -30.359 17.475 27.945 1.00 58.44 118 ASN A O 1
ATOM 1018 N N . GLN A 1 119 ? -28.189 18.032 27.864 1.00 57.50 119 GLN A N 1
ATOM 1019 C CA . GLN A 1 119 ? -28.254 19.029 28.946 1.00 57.50 119 GLN A CA 1
ATOM 1020 C C . GLN A 1 119 ? -29.089 20.265 28.569 1.00 57.50 119 GLN A C 1
ATOM 1022 O O . GLN A 1 119 ? -29.720 20.867 29.433 1.00 57.50 119 GLN A O 1
ATOM 1027 N N . GLN A 1 120 ? -29.119 20.635 27.284 1.00 53.88 120 GLN A N 1
ATOM 1028 C CA . GLN A 1 120 ? -29.948 21.734 26.777 1.00 53.88 120 GLN A CA 1
ATOM 1029 C C . GLN A 1 120 ? -31.445 21.373 26.750 1.00 53.88 120 GLN A C 1
ATOM 1031 O O . GLN A 1 120 ? -32.287 22.246 26.925 1.00 53.88 120 GLN A O 1
ATOM 1036 N N . THR A 1 121 ? -31.770 20.091 26.549 1.00 48.41 121 THR A N 1
ATOM 1037 C CA . THR A 1 121 ? -33.156 19.602 26.429 1.00 48.41 121 THR A CA 1
ATOM 1038 C C . THR A 1 121 ? -33.828 19.486 27.804 1.00 48.41 121 THR A C 1
ATOM 1040 O O . THR A 1 121 ? -34.998 19.807 27.949 1.00 48.41 121 THR A O 1
ATOM 1043 N N . THR A 1 122 ? -33.063 19.150 28.850 1.00 52.00 122 THR A N 1
ATOM 1044 C CA . THR A 1 122 ? -33.550 19.082 30.243 1.00 52.00 122 THR A CA 1
ATOM 1045 C C . THR A 1 122 ? -33.855 20.439 30.891 1.00 52.00 122 THR A C 1
ATOM 1047 O O . THR A 1 122 ? -34.495 20.470 31.932 1.00 52.00 122 THR A O 1
ATOM 1050 N N . LEU A 1 123 ? -33.405 21.561 30.313 1.00 53.53 123 LEU A N 1
ATOM 1051 C CA . LEU A 1 123 ? -33.697 22.914 30.825 1.00 53.53 123 LEU A CA 1
ATOM 1052 C C . LEU A 1 123 ? -34.969 23.536 30.221 1.00 53.53 123 LEU A C 1
ATOM 1054 O O . LEU A 1 123 ? -35.348 24.632 30.621 1.00 53.53 123 LEU A O 1
ATOM 1058 N N . LEU A 1 124 ? -35.607 22.861 29.259 1.00 53.50 124 LEU A N 1
ATOM 1059 C CA . LEU A 1 124 ? -36.846 23.308 28.607 1.00 53.50 124 LEU A CA 1
ATOM 1060 C C . LEU A 1 124 ? -38.076 22.483 29.026 1.00 53.50 124 LEU A C 1
ATOM 1062 O O . LEU A 1 124 ? -39.182 22.784 28.592 1.00 53.50 124 LEU A O 1
ATOM 1066 N N . GLU A 1 125 ? -37.894 21.481 29.889 1.00 52.00 125 GLU A N 1
ATOM 1067 C CA . GLU A 1 125 ? -38.967 20.693 30.503 1.00 52.00 125 GLU A CA 1
ATOM 1068 C C . GLU A 1 125 ? -38.987 20.941 32.017 1.00 52.00 125 GLU A C 1
ATOM 1070 O O . GLU A 1 125 ? -38.624 20.086 32.821 1.00 52.00 125 GLU A O 1
ATOM 1075 N N . ILE A 1 126 ? -39.376 22.149 32.418 1.00 53.41 126 ILE A N 1
ATOM 1076 C CA . ILE A 1 126 ? -39.874 22.410 33.772 1.00 53.41 126 ILE A CA 1
ATOM 1077 C C . ILE A 1 126 ? -41.228 23.108 33.578 1.00 53.41 126 ILE A C 1
ATOM 1079 O O . ILE A 1 126 ? -41.240 24.144 32.908 1.00 53.41 126 ILE A O 1
ATOM 1083 N N . PRO A 1 127 ? -42.352 22.533 34.051 1.00 55.47 127 PRO A N 1
ATOM 1084 C CA . PRO A 1 127 ? -43.651 23.202 34.012 1.00 55.47 127 PRO A CA 1
ATOM 1085 C C . PRO A 1 127 ? -43.691 24.436 34.921 1.00 55.47 127 PRO A C 1
ATOM 1087 O O . PRO A 1 127 ? -42.994 24.435 35.963 1.00 55.47 127 PRO A O 1
#

Organism: NCBI:txid319970

pLDDT: mean 81.84, std 13.2, range [39.47, 94.56]

Foldseek 3Di:
DPPQQDDPCCLQPDDLVVLLVSLVVCCVVPVDLQSSLVSLVSLLVVCVVVPVSSPCRPLVVVVCSLPPDQQDPSCLVCVVSCQVSDDPVVNVVSCCRNCVPVVVVVVVVVVVVVVVVVVVVVVVPDD

Sequence (127 aa):
MKKQPFTHQQLFGLKKATLEKRILSYYNLSGDSETTIQYLMTLLIRKQLGDDEFELVLSDLVHHLFKERKVTKTLKKFFFYFQEYFPSKEWKYLLIRCFPARQYAQRLIKAFKNRKANQQTTLLEIP

Radius of gyration: 21.27 Å; chains: 1; bounding box: 69×35×52 Å